Protein AF-S6W7W6-F1 (afdb_monomer_lite)

pLDDT: mean 93.95, std 6.07, range [65.94, 98.19]

Radius of gyration: 14.15 Å; chains: 1; bounding box: 36×25×34 Å

Secondary structure (DSSP, 8-state):
-PPPPP----HHHHHHHHHHHS---B-TT--B-HHHHHHH-

InterPro domains:
  IPR020046 5'-3' exonuclease, alpha-helical arch, N-terminal [PF02739] (6-41)
  IPR029060 PIN-like domain superfamily [SSF88723] (5-40)

Foldseek 3Di:
DDDDDDDDDPLVVLLVCQQVVDDFDADPVRHTCRSVVSNPD

Sequence (41 aa):
MTQAPLVLVDGSSYLYRAFHALPPLTTSKGLPTGAVKGVLN

Organism: NCBI:txid1194404

Structure (mmCIF, N/CA/C/O backbone):
data_AF-S6W7W6-F1
#
_entry.id   AF-S6W7W6-F1
#
loop_
_atom_site.group_PDB
_atom_site.id
_atom_site.type_symbol
_atom_site.label_atom_id
_atom_site.label_alt_id
_atom_site.label_comp_id
_atom_site.label_asym_id
_atom_site.label_entity_id
_atom_site.label_seq_id
_atom_site.pdbx_PDB_ins_code
_atom_site.Cartn_x
_atom_site.Cartn_y
_atom_site.Cartn_z
_atom_site.occupancy
_atom_site.B_iso_or_equiv
_atom_site.auth_seq_id
_atom_site.auth_comp_id
_atom_site.auth_asym_id
_atom_site.auth_atom_id
_atom_site.pdbx_PDB_model_num
ATOM 1 N N . MET A 1 1 ? -20.153 18.394 19.976 1.00 65.94 1 MET A N 1
ATOM 2 C CA . MET A 1 1 ? -18.867 17.869 19.472 1.00 65.94 1 MET A CA 1
ATOM 3 C C . MET A 1 1 ? -19.199 16.766 18.485 1.00 65.94 1 MET A C 1
ATOM 5 O O . MET A 1 1 ? -19.820 15.796 18.896 1.00 65.94 1 MET A O 1
ATOM 9 N N . THR A 1 2 ? -18.902 16.925 17.197 1.00 75.25 2 THR A N 1
ATOM 10 C CA . THR A 1 2 ? -19.074 15.825 16.237 1.00 75.25 2 THR A CA 1
ATOM 11 C C . THR A 1 2 ? -17.907 14.868 16.414 1.00 75.25 2 THR A C 1
ATOM 13 O O . THR A 1 2 ? -16.754 15.268 16.257 1.00 75.25 2 THR A O 1
ATOM 16 N N . GLN A 1 3 ? -18.191 13.628 16.797 1.00 87.06 3 GLN A N 1
ATOM 17 C CA . GLN A 1 3 ? -17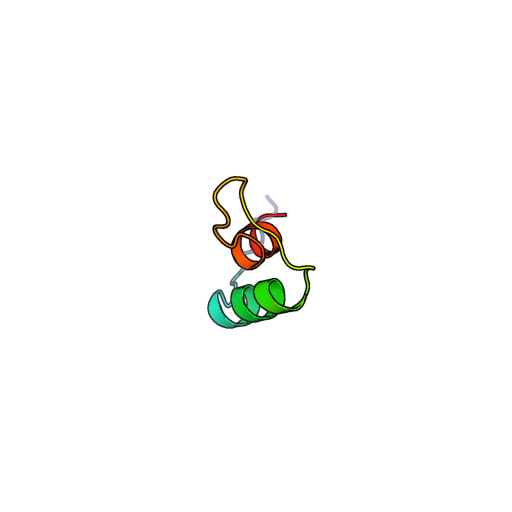.162 12.607 16.911 1.00 87.06 3 GLN A CA 1
ATOM 18 C C . GLN A 1 3 ? -16.629 12.273 15.517 1.00 87.06 3 GLN A C 1
ATOM 20 O O . GLN A 1 3 ? -17.411 12.082 14.585 1.00 87.06 3 GLN A O 1
ATOM 25 N N . ALA A 1 4 ? -15.303 12.238 15.374 1.00 92.19 4 ALA A N 1
ATOM 26 C CA . ALA A 1 4 ? -14.685 11.811 14.129 1.00 92.19 4 ALA A CA 1
ATOM 27 C C . ALA A 1 4 ? -15.130 10.372 13.803 1.00 92.19 4 ALA A C 1
ATOM 29 O O . ALA A 1 4 ? -15.216 9.544 14.718 1.00 92.19 4 ALA A O 1
ATOM 30 N N . PRO A 1 5 ? -15.427 10.064 12.530 1.00 94.12 5 PRO A N 1
ATOM 31 C CA . PRO A 1 5 ? -15.818 8.719 12.139 1.00 94.12 5 PRO A CA 1
ATOM 32 C C . PRO A 1 5 ? -14.662 7.737 12.367 1.00 94.12 5 PRO A C 1
ATOM 34 O O . PRO A 1 5 ? -13.512 8.026 12.038 1.00 94.12 5 PRO A O 1
ATOM 37 N N . LEU A 1 6 ? -14.978 6.556 12.903 1.00 95.44 6 LEU A N 1
ATOM 38 C CA . LEU A 1 6 ? -14.051 5.427 12.924 1.00 95.44 6 LEU A CA 1
ATOM 39 C C . LEU A 1 6 ? -14.008 4.803 11.527 1.00 95.44 6 LEU A C 1
ATOM 41 O O . LEU A 1 6 ? -15.034 4.357 11.017 1.00 95.44 6 LEU A O 1
ATOM 45 N N . VAL A 1 7 ? -12.819 4.740 10.931 1.00 95.38 7 VAL A N 1
ATOM 46 C CA . VAL A 1 7 ? -12.601 4.100 9.631 1.00 95.38 7 VAL A CA 1
ATOM 47 C C . VAL A 1 7 ? -11.840 2.796 9.841 1.00 95.38 7 VAL A C 1
ATOM 49 O O . VAL A 1 7 ? -10.747 2.793 10.402 1.00 95.38 7 VAL A O 1
ATOM 52 N N . LEU A 1 8 ? -12.418 1.689 9.375 1.00 96.75 8 LEU A N 1
ATOM 53 C CA . LEU A 1 8 ? -11.778 0.376 9.348 1.00 96.75 8 LEU A CA 1
ATOM 54 C C . LEU A 1 8 ? -11.407 0.040 7.903 1.00 96.75 8 LEU A C 1
ATOM 56 O O . LEU A 1 8 ? -12.251 0.121 7.012 1.00 96.75 8 LEU A O 1
ATOM 60 N N . VAL A 1 9 ? -10.149 -0.332 7.673 1.00 95.31 9 VAL A N 1
ATOM 61 C CA . VAL A 1 9 ? -9.612 -0.608 6.335 1.00 95.31 9 VAL A CA 1
ATOM 6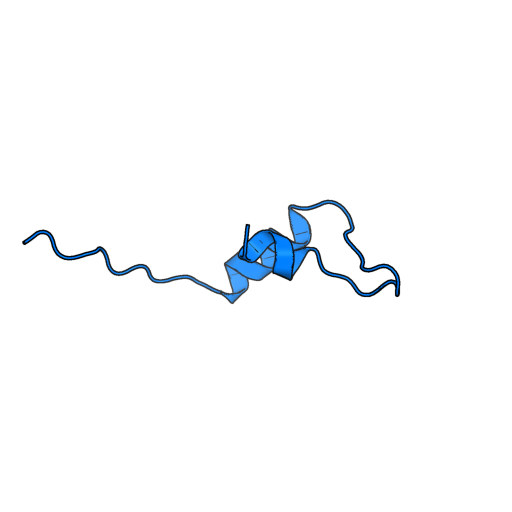2 C C . VAL A 1 9 ? -9.165 -2.063 6.256 1.00 95.31 9 VAL A C 1
ATOM 64 O O . VAL A 1 9 ? -8.361 -2.511 7.070 1.00 95.31 9 VAL A O 1
ATOM 67 N N . ASP A 1 10 ? -9.636 -2.790 5.243 1.00 97.12 10 ASP A N 1
ATOM 68 C CA . ASP A 1 10 ? -9.044 -4.075 4.863 1.00 97.12 10 ASP A CA 1
ATOM 69 C C . ASP A 1 10 ? -7.732 -3.819 4.117 1.00 97.12 10 ASP A C 1
ATOM 71 O O . ASP A 1 10 ? -7.716 -3.556 2.912 1.00 97.12 10 ASP A O 1
ATOM 75 N N . GLY A 1 11 ? -6.622 -3.887 4.851 1.00 95.31 11 GLY A N 1
ATOM 76 C CA . GLY A 1 11 ? -5.299 -3.618 4.299 1.00 95.31 11 GLY A CA 1
ATOM 77 C C . GLY A 1 11 ? -4.897 -4.585 3.185 1.00 95.31 11 GLY A C 1
ATOM 78 O O . GLY A 1 11 ? -4.226 -4.170 2.244 1.00 95.31 1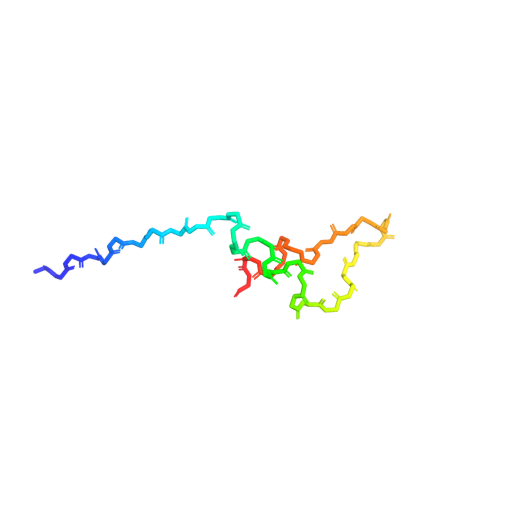1 GLY A O 1
ATOM 79 N N . SER A 1 12 ? -5.332 -5.846 3.241 1.00 96.62 12 SER A N 1
ATOM 80 C CA . SER A 1 12 ? -4.931 -6.867 2.267 1.00 96.62 12 SER A CA 1
ATOM 81 C C . SER A 1 12 ? -5.604 -6.653 0.911 1.00 96.62 12 SER A C 1
ATOM 83 O O . SER A 1 12 ? -4.924 -6.550 -0.113 1.00 96.62 12 SER A O 1
ATOM 85 N N . SER A 1 13 ? -6.931 -6.486 0.909 1.00 96.31 13 SER A N 1
ATOM 86 C CA . SER A 1 13 ? -7.705 -6.183 -0.295 1.00 96.31 13 SER A CA 1
ATOM 87 C C . SER A 1 13 ? -7.330 -4.813 -0.856 1.00 96.31 13 SER A C 1
ATOM 89 O O . SER A 1 13 ? -7.188 -4.654 -2.070 1.00 96.31 13 SER A O 1
ATOM 91 N N . TYR A 1 14 ? -7.100 -3.823 0.014 1.00 95.50 14 TYR A N 1
ATOM 92 C CA . TYR A 1 14 ? -6.691 -2.489 -0.415 1.00 95.50 14 TYR A CA 1
ATOM 93 C C . TYR A 1 14 ? -5.309 -2.492 -1.084 1.00 95.50 14 TYR A C 1
ATOM 95 O O . TYR A 1 14 ? -5.165 -1.968 -2.190 1.00 95.50 14 TYR A O 1
ATOM 103 N N . LEU A 1 15 ? -4.323 -3.170 -0.484 1.00 96.25 15 LEU A N 1
ATOM 104 C CA . LEU A 1 15 ? -2.984 -3.324 -1.056 1.00 96.25 15 LEU A CA 1
ATOM 105 C C . LEU A 1 15 ? -3.011 -4.098 -2.383 1.00 96.25 15 LEU A C 1
ATOM 107 O O . LEU A 1 15 ? -2.339 -3.700 -3.335 1.00 96.25 15 LEU A O 1
ATOM 111 N N . TYR A 1 16 ? -3.807 -5.170 -2.475 1.00 95.94 16 TYR A N 1
ATOM 112 C CA . TYR A 1 16 ? -3.945 -5.960 -3.703 1.00 95.94 16 TYR A CA 1
ATOM 113 C C . TYR A 1 16 ? -4.499 -5.125 -4.862 1.00 95.94 16 TYR A C 1
ATOM 115 O O . TYR A 1 16 ? -3.970 -5.179 -5.976 1.00 95.94 16 TYR A O 1
ATOM 123 N N . ARG A 1 17 ? -5.533 -4.312 -4.606 1.00 96.88 17 ARG A N 1
ATOM 124 C CA . ARG A 1 17 ? -6.069 -3.398 -5.623 1.00 96.88 17 ARG A CA 1
ATOM 125 C C . ARG A 1 17 ? -5.042 -2.341 -6.019 1.00 96.88 17 ARG A C 1
ATOM 127 O O . ARG A 1 17 ? -4.849 -2.122 -7.210 1.00 96.88 17 ARG A O 1
ATOM 134 N N . ALA A 1 18 ? -4.344 -1.741 -5.054 1.00 96.06 18 ALA A N 1
ATOM 135 C CA . ALA A 1 18 ? -3.301 -0.751 -5.326 1.00 96.06 18 ALA A CA 1
ATOM 136 C C . ALA A 1 18 ? -2.155 -1.316 -6.186 1.00 96.06 18 ALA A C 1
ATOM 138 O O . ALA A 1 18 ? -1.634 -0.613 -7.050 1.00 96.06 18 ALA A O 1
ATOM 139 N N . PHE A 1 19 ? -1.795 -2.591 -5.996 1.00 95.12 19 PHE A N 1
ATOM 140 C CA . PHE A 1 19 ? -0.787 -3.271 -6.815 1.00 95.12 19 PHE A CA 1
ATOM 141 C C . PHE A 1 19 ? -1.194 -3.384 -8.294 1.00 95.12 19 PHE A C 1
ATOM 143 O O . PHE A 1 19 ? -0.340 -3.235 -9.162 1.00 95.12 19 PHE A O 1
ATOM 150 N N . HIS A 1 20 ? -2.479 -3.612 -8.586 1.00 95.31 20 HIS A N 1
ATOM 151 C CA . HIS A 1 20 ? -2.976 -3.820 -9.956 1.00 95.31 20 HIS A CA 1
ATOM 152 C C . HIS A 1 20 ? -3.535 -2.554 -10.626 1.00 95.31 20 HIS A C 1
ATOM 154 O O . HIS A 1 20 ? -3.760 -2.557 -11.833 1.00 95.31 20 HIS A O 1
ATOM 160 N N . ALA A 1 21 ? -3.795 -1.485 -9.869 1.00 95.94 21 ALA A N 1
ATOM 161 C CA . ALA A 1 21 ? -4.436 -0.274 -10.386 1.00 95.94 21 ALA A CA 1
ATOM 162 C C . ALA A 1 21 ? -3.465 0.711 -11.058 1.00 95.94 21 ALA A C 1
ATOM 164 O O . ALA A 1 21 ? -3.890 1.548 -11.852 1.00 95.94 21 ALA A O 1
ATOM 165 N N . LEU A 1 22 ? -2.176 0.653 -10.717 1.00 93.38 22 LEU A N 1
ATOM 166 C CA . LEU A 1 22 ? -1.169 1.607 -11.182 1.00 93.38 22 LEU A CA 1
ATOM 167 C C . LEU A 1 22 ? -0.273 1.003 -12.274 1.00 93.38 22 LEU A C 1
ATOM 169 O O . LEU A 1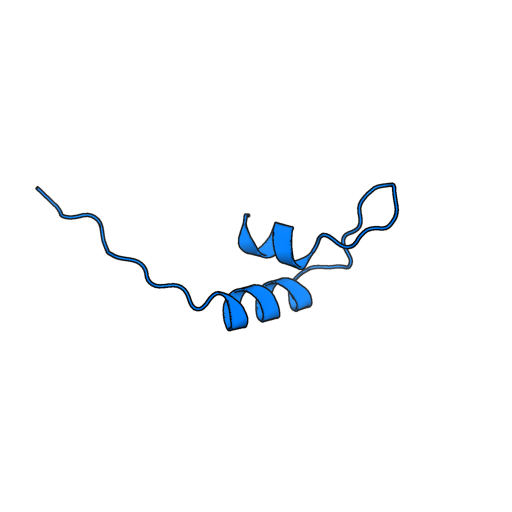 22 ? -0.061 -0.210 -12.292 1.00 93.38 22 LEU A O 1
ATOM 173 N N . PRO A 1 23 ? 0.304 1.836 -13.165 1.00 93.62 23 PRO A N 1
ATOM 174 C CA . PRO A 1 23 ? 1.345 1.375 -14.080 1.00 93.62 23 PRO A CA 1
ATOM 175 C C . PRO A 1 23 ? 2.564 0.845 -13.298 1.00 93.62 23 PRO A C 1
ATOM 177 O O . PRO A 1 23 ? 2.720 1.168 -12.117 1.00 93.62 23 PRO A O 1
ATOM 180 N N . PRO A 1 24 ? 3.470 0.076 -13.930 1.00 92.50 24 PRO A N 1
ATOM 181 C CA . PRO A 1 24 ? 4.696 -0.374 -13.280 1.00 92.50 24 PRO A CA 1
ATOM 182 C C . PRO A 1 24 ? 5.513 0.816 -12.761 1.00 92.50 24 PRO A C 1
ATOM 184 O O . PRO A 1 24 ? 6.041 1.614 -13.533 1.00 92.50 24 PRO A O 1
ATOM 187 N N . LEU A 1 25 ? 5.600 0.942 -11.436 1.00 96.31 25 LEU A N 1
ATOM 188 C CA . LEU A 1 25 ? 6.392 1.970 -10.769 1.00 96.31 25 LEU A CA 1
ATOM 189 C C . LEU A 1 25 ? 7.581 1.328 -10.072 1.00 96.31 25 LEU A C 1
ATOM 191 O O . LEU A 1 25 ? 7.417 0.407 -9.266 1.00 96.31 25 LEU A O 1
ATOM 195 N N . THR A 1 26 ? 8.767 1.862 -10.347 1.00 97.25 26 THR A N 1
ATOM 196 C CA . THR A 1 26 ? 10.019 1.426 -9.735 1.00 97.25 26 THR A CA 1
ATOM 197 C C . THR A 1 26 ? 10.856 2.615 -9.280 1.00 97.25 26 THR A C 1
ATOM 199 O O . THR A 1 26 ? 10.760 3.718 -9.818 1.00 97.25 26 THR A O 1
AT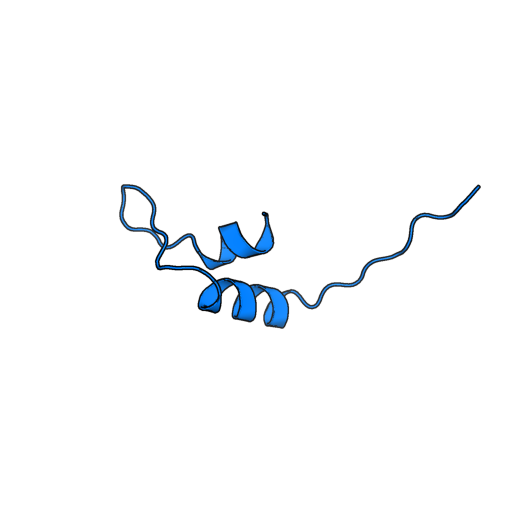OM 202 N N . THR A 1 27 ? 11.709 2.395 -8.284 1.00 97.25 27 THR A N 1
ATOM 203 C CA . THR A 1 27 ? 12.774 3.345 -7.928 1.00 97.25 27 THR A CA 1
ATOM 204 C C . THR A 1 27 ? 13.875 3.370 -8.994 1.00 97.25 27 THR A C 1
ATOM 206 O O . THR A 1 27 ? 13.922 2.508 -9.873 1.00 97.25 27 THR A O 1
ATOM 209 N N . SER A 1 28 ? 14.829 4.298 -8.871 1.00 97.56 28 SER A N 1
ATOM 210 C CA . SER A 1 28 ? 16.038 4.335 -9.713 1.00 97.56 28 SER A CA 1
ATOM 211 C C . SER A 1 28 ? 16.912 3.079 -9.605 1.00 97.56 28 SER A C 1
ATOM 213 O O . SER A 1 28 ? 17.712 2.816 -10.495 1.00 97.56 28 SER A O 1
ATOM 215 N N . LYS A 1 29 ? 16.748 2.281 -8.540 1.00 98.19 29 LYS A N 1
ATOM 216 C CA . LYS A 1 29 ? 17.415 0.982 -8.351 1.00 98.19 29 LYS A CA 1
ATOM 217 C C . LYS A 1 29 ? 16.570 -0.206 -8.832 1.00 98.19 29 LYS A C 1
ATOM 219 O O . LYS A 1 29 ? 16.918 -1.346 -8.555 1.00 98.19 29 LYS A O 1
ATOM 224 N N . GLY A 1 30 ? 15.433 0.043 -9.486 1.00 96.88 30 GLY A N 1
ATOM 225 C CA . GLY A 1 30 ? 14.544 -0.998 -10.012 1.00 96.88 30 GLY A CA 1
ATOM 226 C C . GLY A 1 30 ? 13.608 -1.644 -8.985 1.00 96.88 30 GLY A C 1
ATOM 227 O O . GLY A 1 30 ? 12.867 -2.554 -9.338 1.00 96.88 30 GLY A O 1
ATOM 228 N N . LEU A 1 31 ? 13.588 -1.184 -7.727 1.00 97.94 31 LEU A N 1
ATOM 229 C CA . LEU A 1 31 ? 12.682 -1.746 -6.714 1.00 97.94 31 LEU A CA 1
ATOM 230 C C . LEU A 1 31 ? 11.224 -1.326 -6.976 1.00 97.94 31 LEU A C 1
ATOM 232 O O . LEU A 1 31 ? 11.000 -0.119 -7.114 1.00 97.94 31 LEU A O 1
ATOM 236 N N . PRO A 1 32 ? 10.248 -2.256 -6.994 1.00 96.50 32 PRO A N 1
ATOM 237 C CA . PRO A 1 32 ? 8.830 -1.939 -7.169 1.00 96.50 32 PRO A CA 1
ATOM 238 C C . PRO A 1 32 ? 8.270 -1.058 -6.046 1.00 96.50 32 PRO A C 1
ATOM 240 O O . PRO A 1 32 ? 8.552 -1.286 -4.871 1.00 96.50 32 PRO A O 1
ATOM 243 N N . THR A 1 33 ? 7.435 -0.077 -6.395 1.00 96.56 33 THR A N 1
ATOM 244 C CA . THR A 1 33 ? 6.811 0.852 -5.427 1.00 96.56 33 THR A CA 1
ATOM 245 C C . THR A 1 33 ? 5.313 1.069 -5.637 1.00 96.56 33 THR A C 1
ATOM 247 O O . THR A 1 33 ? 4.686 1.753 -4.829 1.00 96.56 33 THR A O 1
ATOM 250 N N . GLY A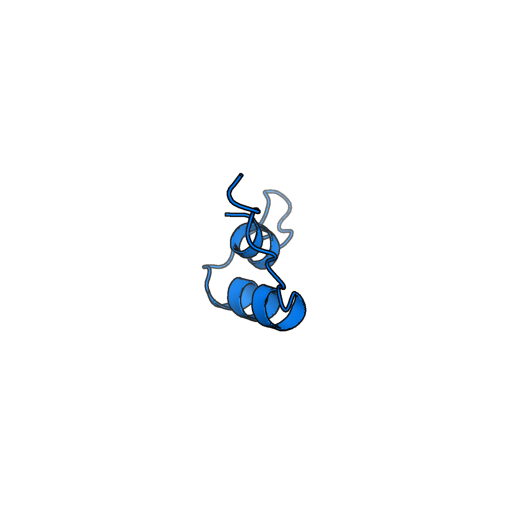 1 34 ? 4.724 0.477 -6.683 1.00 95.94 34 GLY A N 1
ATOM 251 C CA . GLY A 1 34 ? 3.334 0.713 -7.095 1.00 95.94 34 GLY A CA 1
ATOM 252 C C . GLY A 1 34 ? 2.319 0.551 -5.964 1.00 95.94 34 GLY A C 1
ATOM 253 O O . GLY A 1 34 ? 1.621 1.504 -5.638 1.00 95.94 34 GLY A O 1
ATOM 254 N N . ALA A 1 35 ? 2.295 -0.607 -5.300 1.00 95.88 35 ALA A N 1
ATOM 255 C CA . ALA A 1 35 ? 1.323 -0.877 -4.237 1.00 95.88 35 ALA A CA 1
ATOM 256 C C . ALA A 1 35 ? 1.437 0.097 -3.052 1.00 95.88 35 ALA A C 1
ATOM 258 O O . ALA A 1 35 ? 0.428 0.602 -2.573 1.00 95.88 35 ALA A O 1
ATOM 259 N N . VAL A 1 36 ? 2.661 0.419 -2.621 1.00 95.06 36 VAL A N 1
ATOM 260 C CA . VAL A 1 36 ? 2.899 1.378 -1.528 1.00 95.06 36 VAL A CA 1
ATOM 261 C C . VAL A 1 36 ? 2.414 2.770 -1.927 1.00 95.06 36 VAL A C 1
ATOM 263 O O . VAL A 1 36 ? 1.718 3.429 -1.160 1.00 95.06 36 VAL A O 1
ATOM 266 N N . LYS A 1 37 ? 2.730 3.204 -3.152 1.00 95.00 37 LYS A N 1
ATOM 267 C CA . LYS A 1 37 ? 2.317 4.517 -3.650 1.00 95.00 37 LYS A CA 1
ATOM 268 C C . LYS A 1 37 ? 0.801 4.605 -3.860 1.00 95.00 37 LYS A C 1
ATOM 270 O O . LYS A 1 37 ? 0.222 5.647 -3.600 1.00 95.00 37 LYS A O 1
ATOM 275 N N . GLY A 1 38 ? 0.155 3.522 -4.292 1.00 94.25 38 GLY A N 1
ATOM 276 C CA . GLY A 1 38 ? -1.297 3.465 -4.482 1.00 94.25 38 GLY A CA 1
ATOM 277 C C . GLY A 1 38 ? -2.102 3.405 -3.185 1.00 94.25 38 GLY A C 1
ATOM 278 O O . GLY A 1 38 ? -3.258 3.800 -3.186 1.00 94.25 38 GLY A O 1
ATOM 279 N N . VAL A 1 39 ? -1.506 2.937 -2.085 1.00 95.88 39 VAL A N 1
ATOM 280 C CA . VAL A 1 39 ? -2.147 2.951 -0.759 1.00 95.88 39 VAL A CA 1
ATOM 281 C C . VAL A 1 39 ? -2.028 4.319 -0.078 1.00 95.88 39 VAL A C 1
ATOM 283 O O . VAL A 1 39 ? -2.942 4.697 0.651 1.00 95.88 39 VAL A O 1
ATOM 286 N N . LEU A 1 40 ? -0.910 5.030 -0.278 1.00 94.06 40 LEU A N 1
ATOM 287 C CA . LEU A 1 40 ? -0.580 6.269 0.444 1.00 94.06 40 LEU A CA 1
ATOM 288 C C . LEU A 1 40 ? -1.000 7.575 -0.257 1.00 94.06 40 LEU A C 1
ATOM 290 O O . LEU A 1 40 ? -1.021 8.607 0.412 1.00 94.06 40 LEU A O 1
ATOM 294 N N . ASN A 1 41 ? -1.260 7.550 -1.568 1.00 82.06 41 ASN A N 1
ATOM 295 C CA . ASN A 1 41 ? -1.746 8.709 -2.335 1.00 82.06 41 ASN A CA 1
ATOM 296 C C . ASN A 1 41 ? -3.246 8.934 -2.136 1.00 82.06 41 ASN A C 1
ATOM 298 O O . ASN A 1 41 ? -3.648 10.117 -2.154 1.00 82.06 41 ASN A O 1
#